Protein AF-A0A349CSQ4-F1 (afdb_monomer)

Mean predicted aligned error: 8.95 Å

Sequence (85 aa):
FAGASIDSATGASAPGPLFGVGIALLVIWWLAIIVPTLALSWRRLHDTNRSGLFWFLGFIPVVGGIILLVLFVLDSDPAGARFDA

Structure (mmCIF, N/CA/C/O backbone):
data_AF-A0A349CSQ4-F1
#
_entry.id   AF-A0A349CSQ4-F1
#
loop_
_atom_site.group_PDB
_atom_site.id
_atom_site.type_symbol
_atom_site.label_atom_id
_atom_site.label_alt_id
_atom_site.label_comp_id
_atom_site.label_asym_id
_atom_site.label_entity_id
_atom_site.label_seq_id
_atom_site.pdbx_PDB_ins_code
_atom_site.Cartn_x
_atom_site.Cartn_y
_atom_site.Cartn_z
_atom_site.occupancy
_atom_site.B_iso_or_equiv
_atom_site.auth_seq_id
_atom_site.auth_comp_id
_atom_site.auth_asym_id
_atom_site.auth_atom_id
_atom_site.pdbx_PDB_model_num
ATOM 1 N N . PHE A 1 1 ? 11.299 12.338 -32.205 1.00 56.97 1 PHE A N 1
ATOM 2 C CA . PHE A 1 1 ? 12.231 12.440 -31.056 1.00 56.97 1 PHE A CA 1
ATOM 3 C C . PHE A 1 1 ? 11.687 11.826 -29.753 1.00 56.97 1 PHE A C 1
ATOM 5 O O . PHE A 1 1 ? 12.272 12.044 -28.705 1.00 56.97 1 PHE A O 1
ATOM 12 N N . ALA A 1 2 ? 10.602 11.038 -29.794 1.00 63.50 2 ALA A N 1
ATOM 13 C CA . ALA A 1 2 ? 9.923 10.510 -28.601 1.00 63.50 2 ALA A CA 1
ATOM 14 C C . ALA A 1 2 ? 9.684 8.983 -28.631 1.00 63.50 2 ALA A C 1
ATOM 16 O O . ALA A 1 2 ? 9.274 8.409 -27.626 1.00 63.50 2 ALA A O 1
ATOM 17 N N . GLY A 1 3 ? 9.907 8.339 -29.782 1.00 73.62 3 GLY A N 1
ATOM 18 C CA . GLY A 1 3 ? 9.678 6.908 -29.977 1.00 73.62 3 GLY A CA 1
ATOM 19 C C . GLY A 1 3 ? 10.883 6.058 -29.582 1.00 73.62 3 GLY A C 1
ATOM 20 O O . GLY A 1 3 ? 11.983 6.580 -29.396 1.00 73.62 3 GLY A O 1
ATOM 21 N N . ALA A 1 4 ? 10.661 4.749 -29.471 1.00 81.62 4 ALA A N 1
ATOM 22 C CA . ALA A 1 4 ? 11.738 3.778 -29.333 1.00 81.62 4 ALA A CA 1
ATOM 23 C C . ALA A 1 4 ? 12.683 3.854 -30.544 1.00 81.62 4 ALA A C 1
ATOM 25 O O . ALA A 1 4 ? 12.224 4.005 -31.679 1.00 81.62 4 ALA A O 1
ATOM 26 N N . SER A 1 5 ? 13.991 3.761 -30.310 1.00 84.81 5 SER A N 1
ATOM 27 C CA . SER A 1 5 ? 14.969 3.626 -31.392 1.00 84.81 5 SER A CA 1
ATOM 28 C C . SER A 1 5 ? 15.202 2.150 -31.680 1.00 84.81 5 SER A C 1
ATOM 30 O O . SER A 1 5 ? 15.320 1.363 -30.746 1.00 84.81 5 SER A O 1
ATOM 32 N N . ILE A 1 6 ? 15.288 1.775 -32.954 1.00 87.81 6 ILE A N 1
ATOM 33 C CA . ILE A 1 6 ? 15.614 0.409 -33.375 1.00 87.81 6 ILE A CA 1
ATOM 34 C C . ILE A 1 6 ? 17.047 0.421 -33.896 1.00 87.81 6 ILE A C 1
ATOM 36 O O . ILE A 1 6 ? 17.366 1.202 -34.792 1.00 87.81 6 ILE A O 1
ATOM 40 N N . ASP A 1 7 ? 17.905 -0.419 -33.325 1.00 87.88 7 ASP A N 1
ATOM 41 C CA . ASP A 1 7 ? 19.249 -0.648 -33.839 1.00 87.88 7 ASP A CA 1
ATOM 42 C C . ASP A 1 7 ? 19.153 -1.422 -35.159 1.00 87.88 7 ASP A C 1
ATOM 44 O O . ASP A 1 7 ? 18.656 -2.546 -35.211 1.00 87.88 7 ASP A O 1
ATOM 48 N N . SER A 1 8 ? 19.629 -0.813 -36.242 1.00 85.81 8 SER A N 1
ATOM 49 C CA . SER A 1 8 ? 19.603 -1.396 -37.583 1.00 85.81 8 SER A CA 1
ATOM 50 C C . SER A 1 8 ? 20.527 -2.607 -37.749 1.00 85.81 8 SER A C 1
ATOM 52 O O . SER A 1 8 ? 20.313 -3.390 -38.669 1.00 85.81 8 SER A O 1
ATOM 54 N N . ALA A 1 9 ? 21.544 -2.771 -36.895 1.00 87.00 9 ALA A N 1
ATOM 55 C CA . ALA A 1 9 ? 22.478 -3.896 -36.972 1.00 87.00 9 ALA A CA 1
ATOM 56 C C . ALA A 1 9 ? 21.967 -5.143 -36.234 1.00 87.00 9 ALA A C 1
ATOM 58 O O . ALA A 1 9 ? 22.242 -6.267 -36.648 1.00 87.00 9 ALA A O 1
ATOM 59 N N . THR A 1 10 ? 21.225 -4.948 -35.143 1.00 90.06 10 THR A N 1
ATOM 60 C CA . THR A 1 10 ? 20.782 -6.035 -34.253 1.00 90.06 10 THR A CA 1
ATOM 61 C C . THR A 1 10 ? 19.264 -6.224 -34.224 1.00 90.06 10 THR A C 1
ATOM 63 O O . THR A 1 10 ? 18.780 -7.216 -33.686 1.00 90.06 10 THR A O 1
ATOM 66 N N . GLY A 1 11 ? 18.495 -5.286 -34.786 1.00 86.00 11 GLY A N 1
ATOM 67 C CA . GLY A 1 11 ? 17.033 -5.249 -34.700 1.00 86.00 11 GLY A CA 1
ATOM 68 C C . GLY A 1 11 ? 16.500 -4.900 -33.305 1.00 86.00 11 GLY A C 1
ATOM 69 O O . GLY A 1 11 ? 15.289 -4.931 -33.090 1.00 86.00 11 GLY A O 1
ATOM 70 N N . ALA A 1 12 ? 17.373 -4.582 -32.344 1.00 86.06 12 ALA A N 1
ATOM 71 C CA . ALA A 1 12 ? 16.985 -4.340 -30.962 1.00 86.06 12 ALA A CA 1
ATOM 72 C C . ALA A 1 12 ? 16.293 -2.979 -30.800 1.00 86.06 12 ALA A C 1
ATOM 74 O O . ALA A 1 12 ? 16.814 -1.949 -31.222 1.00 86.06 12 ALA A O 1
ATOM 75 N N . SER A 1 13 ? 15.130 -2.955 -30.144 1.00 85.88 13 SER A N 1
ATOM 76 C CA . SER A 1 13 ? 14.434 -1.715 -29.797 1.00 85.88 13 SER A CA 1
ATOM 77 C C . SER A 1 13 ? 14.850 -1.217 -28.410 1.00 85.88 13 SER A C 1
ATOM 79 O O . SER A 1 13 ? 14.631 -1.912 -27.416 1.00 85.88 13 SER A O 1
ATOM 81 N N . ALA A 1 14 ? 15.377 0.001 -28.323 1.00 85.56 14 ALA A N 1
ATOM 82 C CA . ALA A 1 14 ? 15.617 0.697 -27.065 1.00 85.56 14 ALA A CA 1
ATOM 83 C C . ALA A 1 14 ? 14.427 1.621 -26.737 1.00 85.56 14 ALA A C 1
ATOM 85 O O . ALA A 1 14 ? 14.021 2.417 -27.593 1.00 85.56 14 ALA A O 1
ATOM 86 N N . PRO A 1 15 ? 13.857 1.550 -25.519 1.00 85.69 15 PRO A N 1
ATOM 87 C CA . PRO A 1 15 ? 12.797 2.458 -25.095 1.00 85.69 15 PRO A CA 1
ATOM 88 C C . PRO A 1 15 ? 13.251 3.919 -25.176 1.00 85.69 15 PRO A C 1
ATOM 90 O O . PRO A 1 15 ? 14.338 4.270 -24.720 1.00 85.69 15 PRO A O 1
ATOM 93 N N . GLY A 1 16 ? 12.412 4.782 -25.753 1.00 87.69 16 GLY A N 1
ATOM 94 C CA . GLY A 1 16 ? 12.703 6.212 -25.854 1.00 87.69 16 GLY A CA 1
ATOM 95 C C . GLY A 1 16 ? 12.613 6.9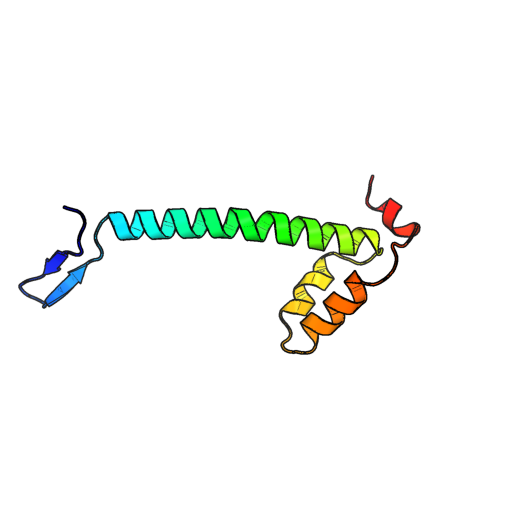33 -24.497 1.00 87.69 16 GLY A C 1
ATOM 96 O O . GLY A 1 16 ? 12.022 6.402 -23.556 1.00 87.69 16 GLY A O 1
ATOM 97 N N . PRO A 1 17 ? 13.110 8.178 -24.381 1.00 84.62 17 PRO A N 1
ATOM 98 C CA . PRO A 1 17 ? 13.138 8.923 -23.115 1.00 84.62 17 PRO A CA 1
ATOM 99 C C . PRO A 1 17 ? 11.770 9.084 -22.431 1.00 84.62 17 PRO A C 1
ATOM 101 O O . PRO A 1 17 ? 11.686 9.103 -21.204 1.00 84.62 17 PRO A O 1
ATOM 104 N N . LEU A 1 18 ? 10.681 9.147 -23.209 1.00 88.44 18 LEU A N 1
ATOM 105 C CA . LEU A 1 18 ? 9.322 9.234 -22.665 1.00 88.44 18 LEU A CA 1
ATOM 106 C C . LEU A 1 18 ? 8.895 7.981 -21.895 1.00 88.44 18 LEU A C 1
ATOM 108 O O . LEU A 1 18 ? 8.033 8.078 -21.027 1.00 88.44 18 LEU A O 1
ATOM 112 N N . PHE A 1 19 ? 9.501 6.824 -22.169 1.00 88.81 19 PHE A N 1
ATOM 113 C CA . PHE A 1 19 ? 9.236 5.607 -21.409 1.00 88.81 19 PHE A CA 1
ATOM 114 C C . PHE A 1 19 ? 9.613 5.791 -19.933 1.00 88.81 19 PHE A C 1
ATOM 116 O O . PHE A 1 19 ? 8.802 5.514 -19.054 1.00 88.81 19 PHE A O 1
ATOM 123 N N . GLY A 1 20 ? 10.797 6.349 -19.652 1.00 90.06 20 GLY A N 1
ATOM 124 C CA . GLY A 1 20 ? 11.238 6.629 -18.281 1.00 90.06 20 GLY A CA 1
ATOM 125 C C . GLY A 1 20 ? 10.345 7.647 -17.568 1.00 90.06 20 GLY A C 1
ATOM 126 O O . GLY A 1 20 ? 9.982 7.447 -16.410 1.00 90.06 20 GLY A O 1
ATOM 127 N N . VAL A 1 21 ? 9.918 8.695 -18.279 1.00 92.81 21 VAL A N 1
ATOM 128 C CA . VAL A 1 21 ? 8.964 9.689 -17.754 1.00 92.81 21 VAL A CA 1
ATOM 129 C C . VAL A 1 21 ? 7.614 9.040 -17.436 1.00 92.81 21 VAL A C 1
ATOM 131 O O . VAL A 1 21 ? 7.051 9.289 -16.372 1.00 92.81 21 VAL A O 1
ATOM 134 N N . GLY A 1 22 ? 7.114 8.168 -18.316 1.00 93.56 22 GLY A N 1
ATOM 135 C CA . GLY A 1 22 ? 5.876 7.421 -18.097 1.00 93.56 22 GLY A CA 1
ATOM 136 C C . GLY A 1 22 ? 5.935 6.538 -16.850 1.00 93.56 22 GLY A C 1
ATOM 137 O O . GLY A 1 22 ? 5.012 6.566 -16.039 1.00 93.56 22 GLY A O 1
ATOM 138 N N . ILE A 1 23 ? 7.043 5.817 -16.646 1.00 94.56 23 ILE A N 1
ATOM 139 C CA . ILE A 1 23 ? 7.259 5.011 -15.435 1.00 94.56 23 ILE A CA 1
ATOM 140 C C . ILE A 1 23 ? 7.311 5.893 -14.184 1.00 94.56 23 ILE A C 1
ATOM 142 O O . ILE A 1 23 ? 6.657 5.573 -13.194 1.00 94.56 23 ILE A O 1
ATOM 146 N N . ALA A 1 24 ? 8.034 7.014 -14.220 1.00 95.94 24 ALA A N 1
ATOM 147 C CA . ALA A 1 24 ? 8.127 7.921 -13.078 1.00 95.94 24 ALA A CA 1
ATOM 148 C C . ALA A 1 24 ? 6.749 8.466 -12.664 1.00 95.94 24 ALA A C 1
ATOM 150 O O . ALA A 1 24 ? 6.395 8.425 -11.486 1.00 95.94 24 ALA A O 1
ATOM 151 N N . LEU A 1 25 ? 5.940 8.910 -13.631 1.00 96.69 25 LEU A N 1
ATOM 152 C CA . LEU A 1 25 ? 4.574 9.371 -13.377 1.00 96.69 25 LEU A CA 1
ATOM 153 C C . LEU A 1 25 ? 3.684 8.255 -12.825 1.00 96.69 25 LEU A C 1
ATOM 155 O O . LEU A 1 25 ? 2.927 8.491 -11.886 1.00 96.69 25 LEU A O 1
ATOM 159 N N . LEU A 1 26 ? 3.801 7.039 -13.367 1.00 96.25 26 LEU A N 1
ATOM 160 C CA . LEU A 1 26 ? 3.050 5.883 -12.887 1.00 96.25 26 LEU A CA 1
ATOM 161 C C . LEU A 1 26 ? 3.405 5.545 -11.432 1.00 96.25 26 LEU A C 1
ATOM 163 O O . LEU A 1 26 ? 2.507 5.301 -10.631 1.00 96.25 26 LEU A O 1
ATOM 167 N N . VAL A 1 27 ? 4.688 5.585 -11.066 1.00 96.69 27 VAL A N 1
ATOM 168 C CA . VAL A 1 27 ? 5.142 5.356 -9.685 1.00 96.69 27 VAL A CA 1
ATOM 169 C C . VAL A 1 27 ? 4.619 6.438 -8.740 1.00 96.69 27 VAL A C 1
ATOM 171 O O . VAL A 1 27 ? 4.096 6.110 -7.677 1.00 96.69 27 VAL A O 1
ATOM 174 N N . ILE A 1 28 ? 4.714 7.716 -9.122 1.00 97.81 28 ILE A N 1
ATOM 175 C CA . ILE A 1 28 ? 4.202 8.828 -8.306 1.00 97.81 28 ILE A CA 1
ATOM 176 C C . ILE A 1 28 ? 2.693 8.684 -8.097 1.00 97.81 28 ILE A C 1
ATOM 178 O O . ILE A 1 28 ? 2.212 8.820 -6.975 1.00 97.81 28 ILE A O 1
ATOM 182 N N . TRP A 1 29 ? 1.951 8.372 -9.160 1.00 97.12 29 TRP A N 1
ATOM 183 C CA . TRP A 1 29 ? 0.510 8.156 -9.092 1.00 97.12 29 TRP A CA 1
ATOM 184 C C . TRP A 1 29 ? 0.149 6.979 -8.177 1.00 97.12 29 TRP A C 1
ATOM 186 O O . TRP A 1 29 ? -0.715 7.112 -7.311 1.00 97.12 29 TRP A O 1
ATOM 196 N N . TRP A 1 30 ? 0.857 5.853 -8.296 1.00 97.00 30 TRP A N 1
ATOM 197 C CA . TRP A 1 30 ? 0.664 4.701 -7.416 1.00 97.00 30 TRP A CA 1
ATOM 198 C C . TRP A 1 30 ? 0.942 5.032 -5.949 1.00 97.00 30 TRP A C 1
ATOM 200 O O . TRP A 1 30 ? 0.147 4.668 -5.084 1.00 97.00 30 TRP A O 1
ATOM 210 N N . LEU A 1 31 ? 2.029 5.749 -5.656 1.00 96.31 31 LEU A N 1
ATOM 211 C CA . LEU A 1 31 ? 2.352 6.188 -4.296 1.00 96.31 31 LEU A CA 1
ATOM 212 C C . LEU A 1 31 ? 1.289 7.141 -3.744 1.00 96.31 31 LEU A C 1
ATOM 214 O O . LEU A 1 31 ? 0.863 6.980 -2.601 1.00 96.31 31 LEU A O 1
ATOM 218 N N . ALA A 1 32 ? 0.811 8.078 -4.564 1.00 96.00 32 ALA A N 1
ATOM 219 C CA . ALA A 1 32 ? -0.238 9.019 -4.186 1.00 96.00 32 ALA A CA 1
ATOM 220 C C . ALA A 1 32 ? -1.561 8.329 -3.809 1.00 96.00 32 ALA A C 1
ATOM 222 O O . ALA A 1 32 ? -2.351 8.913 -3.075 1.00 96.00 32 ALA A O 1
ATOM 223 N N . ILE A 1 33 ? -1.797 7.094 -4.264 1.00 95.62 33 ILE A N 1
ATOM 224 C CA . ILE A 1 33 ? -2.991 6.306 -3.930 1.00 95.62 33 ILE A CA 1
ATOM 225 C C . ILE A 1 33 ? -2.719 5.326 -2.784 1.00 95.62 33 ILE A C 1
ATOM 227 O O . ILE A 1 33 ? -3.489 5.264 -1.823 1.00 95.62 33 ILE A O 1
ATOM 231 N N . ILE A 1 34 ? -1.633 4.553 -2.862 1.00 93.94 34 ILE A N 1
ATOM 232 C CA . ILE A 1 34 ? -1.327 3.493 -1.891 1.00 93.94 34 ILE A CA 1
ATOM 233 C C . ILE A 1 34 ? -1.048 4.083 -0.511 1.00 93.94 34 ILE A C 1
ATOM 235 O O . ILE A 1 34 ? -1.573 3.571 0.475 1.00 93.94 34 ILE A O 1
ATOM 239 N N . VAL A 1 35 ? -0.259 5.157 -0.429 1.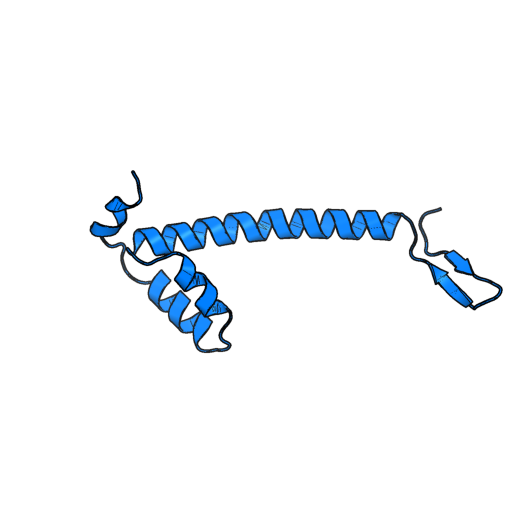00 95.00 35 VAL A N 1
ATOM 240 C CA . VAL A 1 35 ? 0.142 5.752 0.854 1.00 95.00 35 VAL A CA 1
ATOM 241 C C . VAL A 1 35 ? -1.069 6.206 1.681 1.00 95.00 35 VAL A C 1
ATOM 243 O O . VAL A 1 35 ? -1.193 5.741 2.816 1.00 95.00 35 VAL A O 1
ATOM 246 N N . PRO A 1 36 ? -2.001 7.039 1.171 1.00 91.50 36 PRO A N 1
ATOM 247 C CA . PRO A 1 36 ? -3.165 7.439 1.960 1.00 91.50 36 PRO A CA 1
ATOM 248 C C . PRO A 1 36 ? -4.119 6.273 2.244 1.00 91.50 36 PRO A C 1
ATOM 250 O O . PRO A 1 36 ? -4.661 6.189 3.344 1.00 91.50 36 PRO A O 1
ATOM 253 N N . THR A 1 37 ? -4.292 5.338 1.305 1.00 88.94 37 THR A N 1
ATOM 254 C CA . THR A 1 37 ? -5.146 4.154 1.517 1.00 88.94 37 THR A CA 1
ATOM 255 C C . THR A 1 37 ? -4.617 3.281 2.659 1.00 88.94 37 THR A C 1
ATOM 257 O O . THR A 1 37 ? -5.383 2.841 3.523 1.00 88.94 37 THR A O 1
ATOM 260 N N . LEU A 1 38 ? -3.299 3.068 2.700 1.00 89.69 38 LEU A N 1
ATOM 261 C CA . LEU A 1 38 ? -2.627 2.342 3.772 1.00 89.69 38 LEU A CA 1
ATOM 262 C C . LEU A 1 38 ? -2.730 3.105 5.097 1.00 89.69 38 LEU A C 1
ATOM 264 O O . LEU A 1 38 ? -3.092 2.507 6.106 1.00 89.69 38 LEU A O 1
ATOM 268 N N . ALA A 1 39 ? -2.476 4.417 5.090 1.00 90.25 39 ALA A N 1
ATOM 269 C CA . ALA A 1 39 ? -2.531 5.252 6.289 1.00 90.25 39 ALA A CA 1
ATOM 270 C C . ALA A 1 39 ? -3.919 5.231 6.953 1.00 90.25 39 ALA A C 1
ATOM 272 O O . ALA A 1 39 ? -4.022 5.034 8.163 1.00 90.25 39 ALA A O 1
ATOM 273 N N . LEU A 1 40 ? -4.993 5.361 6.165 1.00 89.44 40 LEU A N 1
ATOM 274 C CA . LEU A 1 40 ? -6.368 5.285 6.670 1.00 89.44 40 LEU A CA 1
ATOM 275 C C . LEU A 1 40 ? -6.712 3.890 7.206 1.00 89.44 40 LEU A C 1
ATOM 277 O O . LEU A 1 40 ? -7.322 3.766 8.266 1.00 89.44 40 LEU A O 1
ATOM 281 N N . SER A 1 41 ? -6.294 2.837 6.501 1.00 87.31 41 SER A N 1
ATOM 282 C CA . SER A 1 41 ? -6.520 1.456 6.940 1.00 87.31 41 SER A CA 1
ATOM 283 C C . SER A 1 41 ? -5.797 1.148 8.254 1.00 87.31 41 SER A C 1
ATOM 285 O O . SER A 1 41 ? -6.356 0.496 9.135 1.00 87.31 41 SER A O 1
ATOM 287 N N . TRP A 1 42 ? -4.567 1.645 8.398 1.00 88.38 42 TRP A N 1
ATOM 288 C CA . TRP A 1 42 ? -3.755 1.497 9.602 1.00 88.38 42 TRP A CA 1
ATOM 289 C C . TRP A 1 42 ? -4.373 2.238 10.790 1.00 88.38 42 TRP A C 1
ATOM 291 O O . TRP A 1 42 ? -4.469 1.666 11.875 1.00 88.38 42 TRP A O 1
ATOM 301 N N . ARG A 1 43 ? -4.861 3.469 10.572 1.00 85.56 43 ARG A N 1
ATOM 302 C CA . ARG A 1 43 ? -5.601 4.237 11.582 1.00 85.56 43 ARG A CA 1
ATOM 303 C C . ARG A 1 43 ? -6.843 3.486 12.053 1.00 85.56 43 ARG A C 1
ATOM 305 O O . ARG A 1 43 ? -6.988 3.265 13.243 1.00 85.56 43 ARG A O 1
ATOM 312 N N . ARG A 1 44 ? -7.677 2.990 11.136 1.00 83.69 44 ARG A N 1
ATOM 313 C CA . ARG A 1 44 ? -8.888 2.240 11.506 1.00 83.69 44 ARG A CA 1
ATOM 314 C C . ARG A 1 44 ? -8.582 0.982 12.320 1.00 83.69 44 ARG A C 1
ATOM 316 O O . ARG A 1 44 ? -9.308 0.652 13.251 1.00 83.69 44 ARG A O 1
ATOM 323 N N . LEU A 1 45 ? -7.504 0.272 11.984 1.00 85.12 45 LEU A N 1
ATOM 324 C CA . LEU A 1 45 ? -7.066 -0.875 12.782 1.00 85.12 45 LEU A CA 1
ATOM 325 C C . LEU A 1 45 ? -6.668 -0.441 14.199 1.00 85.12 45 LEU A C 1
ATOM 327 O O . LEU A 1 45 ? -7.084 -1.087 15.160 1.00 85.12 45 LEU A O 1
ATOM 331 N N . HIS A 1 46 ? -5.951 0.675 14.336 1.00 82.88 46 HIS A N 1
ATOM 332 C CA . HIS A 1 46 ? -5.619 1.250 15.641 1.00 82.88 46 HIS A CA 1
ATOM 333 C C . HIS A 1 46 ? -6.860 1.704 16.425 1.00 82.88 46 HIS A C 1
ATOM 335 O O . HIS A 1 46 ? -6.932 1.430 17.623 1.00 82.88 46 HIS A O 1
ATOM 341 N N . ASP A 1 47 ? -7.860 2.288 15.757 1.00 77.06 47 ASP A N 1
ATOM 342 C CA . ASP A 1 47 ? -9.134 2.702 16.368 1.00 77.06 47 ASP A CA 1
ATOM 343 C C . ASP A 1 47 ? -9.897 1.493 16.957 1.00 77.06 47 ASP A C 1
ATOM 345 O O . ASP A 1 47 ? -10.553 1.593 17.991 1.00 77.06 47 ASP A O 1
ATOM 349 N N . THR A 1 48 ? -9.755 0.306 16.355 1.00 79.44 48 THR A N 1
ATOM 350 C CA . THR A 1 48 ? -10.285 -0.970 16.890 1.00 79.44 48 THR A CA 1
ATOM 351 C C . THR A 1 48 ? -9.344 -1.667 17.882 1.00 79.44 48 THR A C 1
ATOM 353 O O . THR A 1 48 ? -9.517 -2.849 18.187 1.00 79.44 48 THR A O 1
ATOM 356 N N .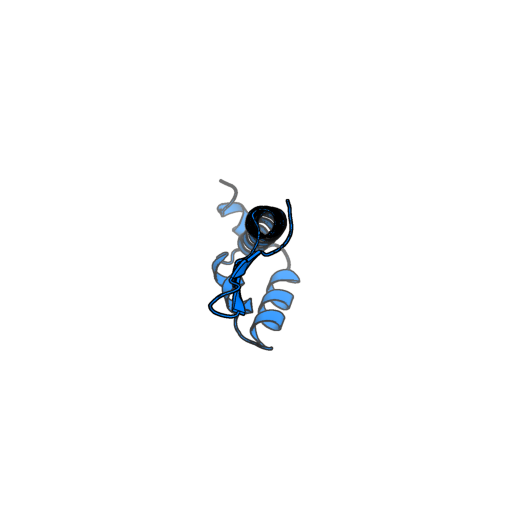 ASN A 1 49 ? -8.319 -0.960 18.378 1.00 77.19 49 ASN A N 1
ATOM 357 C CA . ASN A 1 49 ? -7.330 -1.467 19.331 1.00 77.19 49 ASN A CA 1
ATOM 358 C C . ASN A 1 49 ? -6.559 -2.707 18.805 1.00 77.19 49 ASN A C 1
ATOM 360 O O . ASN A 1 49 ? -6.146 -3.601 19.552 1.00 77.19 49 ASN A O 1
ATOM 364 N N . ARG A 1 50 ? -6.355 -2.773 17.482 1.00 79.19 50 ARG A N 1
ATOM 365 C CA . ARG A 1 50 ? -5.557 -3.792 16.786 1.00 79.19 50 ARG A CA 1
ATOM 366 C C . ARG A 1 50 ? -4.309 -3.152 16.185 1.00 79.19 50 ARG A C 1
ATOM 368 O O . ARG A 1 50 ? -4.312 -1.999 15.776 1.00 79.19 50 ARG A O 1
ATOM 375 N N . SER A 1 51 ? -3.221 -3.914 16.095 1.00 81.12 51 SER A N 1
ATOM 376 C CA . SER A 1 51 ? -2.008 -3.441 15.416 1.00 81.12 51 SER A CA 1
ATOM 377 C C . SER A 1 51 ? -2.288 -3.201 13.927 1.00 81.12 51 SER A C 1
ATOM 379 O O . SER A 1 51 ? -2.933 -4.022 13.276 1.00 81.12 51 SER A O 1
ATOM 381 N N . GLY A 1 52 ? -1.746 -2.135 13.338 1.00 78.62 52 GLY A N 1
ATOM 382 C CA . GLY A 1 52 ? -1.840 -1.941 11.887 1.00 78.62 52 GLY A CA 1
ATOM 383 C C . GLY A 1 52 ? -1.183 -3.058 11.063 1.00 78.62 52 GLY A C 1
ATOM 384 O O . GLY A 1 52 ? -1.515 -3.230 9.892 1.00 78.62 52 GLY A O 1
ATOM 385 N N . LEU A 1 53 ? -0.356 -3.913 11.685 1.00 81.44 53 LEU A N 1
ATOM 386 C CA . LEU A 1 53 ? 0.179 -5.123 11.053 1.00 81.44 53 LEU A CA 1
ATOM 387 C C . LEU A 1 53 ? -0.907 -6.110 10.598 1.00 81.44 53 LEU A C 1
ATOM 389 O O . LEU A 1 53 ? -0.660 -6.907 9.695 1.00 81.44 53 LEU A O 1
ATOM 393 N N . PHE A 1 54 ? -2.117 -6.043 11.163 1.00 81.75 54 PHE A N 1
ATOM 394 C CA . PHE A 1 54 ? -3.239 -6.852 10.689 1.00 81.75 54 PHE A CA 1
ATOM 395 C C . PHE A 1 54 ? -3.581 -6.550 9.222 1.00 81.75 54 PHE A C 1
ATOM 397 O O . PHE A 1 54 ? -4.059 -7.446 8.535 1.00 81.75 54 PHE A O 1
ATOM 404 N N . TRP A 1 55 ? -3.248 -5.363 8.695 1.00 84.56 55 TRP A N 1
ATOM 405 C CA . TRP A 1 55 ? -3.408 -5.042 7.273 1.00 84.56 55 TRP A CA 1
ATO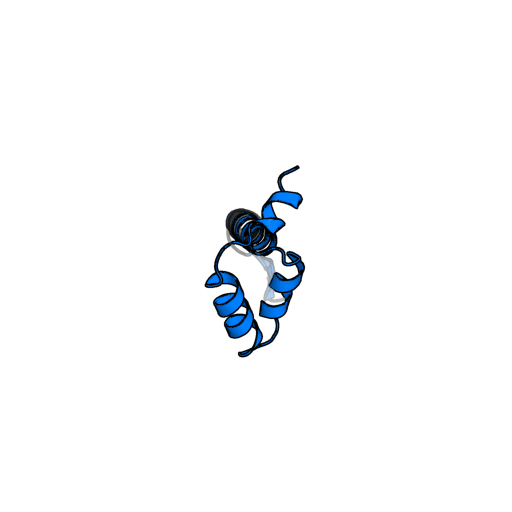M 406 C C . TRP A 1 55 ? -2.667 -6.026 6.350 1.00 84.56 55 TRP A C 1
ATOM 408 O O . TRP A 1 55 ? -3.184 -6.398 5.297 1.00 84.56 55 TRP A O 1
ATOM 418 N N . PHE A 1 56 ? -1.506 -6.543 6.772 1.00 84.62 56 PHE A N 1
ATOM 419 C CA . PHE A 1 56 ? -0.735 -7.518 5.991 1.00 84.62 56 PHE A CA 1
ATOM 420 C C . PHE A 1 56 ? -1.430 -8.879 5.850 1.00 84.62 56 PHE A C 1
ATOM 422 O O . PHE A 1 56 ? -1.085 -9.640 4.947 1.00 84.62 56 PHE A O 1
ATOM 429 N N . LEU A 1 57 ? -2.449 -9.183 6.663 1.00 84.12 57 LEU A N 1
ATOM 430 C CA . LEU A 1 57 ? -3.267 -10.385 6.467 1.00 84.12 57 LEU A CA 1
ATOM 431 C C . LEU A 1 57 ? -3.976 -10.363 5.111 1.00 84.12 57 LEU A C 1
ATOM 433 O O . LEU A 1 57 ? -4.229 -11.430 4.567 1.00 84.12 57 LEU A O 1
ATOM 437 N N . GLY A 1 58 ? -4.221 -9.185 4.523 1.00 83.06 58 GLY A N 1
ATOM 438 C CA . GLY A 1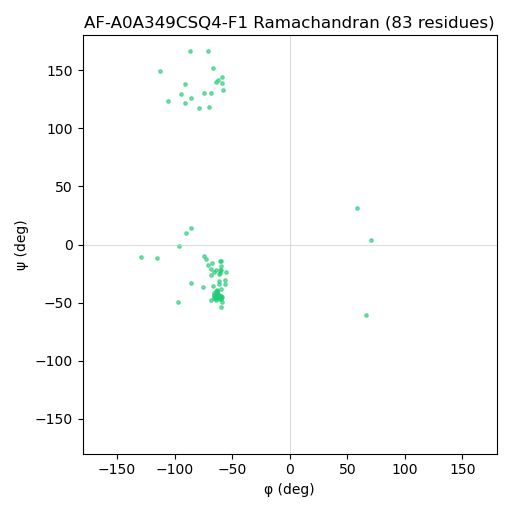 58 ? -4.791 -9.036 3.182 1.00 83.06 58 GLY A CA 1
ATOM 439 C C . GLY A 1 58 ? -3.961 -9.670 2.059 1.00 83.06 58 GLY A C 1
ATOM 440 O O . GLY A 1 58 ? -4.514 -9.967 1.004 1.00 83.06 58 GLY A O 1
ATOM 441 N N . PHE A 1 59 ? -2.670 -9.946 2.288 1.00 84.75 59 PHE A N 1
ATOM 442 C CA . PHE A 1 59 ? -1.834 -10.701 1.345 1.00 84.75 59 PHE A CA 1
ATOM 443 C C . PHE A 1 59 ? -2.176 -12.200 1.299 1.00 84.75 59 PHE A C 1
ATOM 445 O O . PHE A 1 59 ? -1.740 -12.894 0.381 1.00 84.75 59 PHE A O 1
ATOM 452 N N . ILE A 1 60 ? -2.969 -12.709 2.250 1.00 87.25 60 ILE A N 1
ATOM 453 C CA . ILE A 1 60 ? -3.483 -14.080 2.222 1.00 87.25 60 ILE A CA 1
ATOM 454 C C . ILE A 1 60 ? -4.678 -14.133 1.255 1.00 87.25 60 ILE A C 1
ATOM 456 O O . ILE A 1 60 ? -5.703 -13.491 1.519 1.00 87.25 60 ILE A O 1
ATOM 460 N N . PRO A 1 61 ? -4.606 -14.909 0.158 1.00 78.44 61 PRO A N 1
ATOM 461 C CA . PRO A 1 61 ? -5.692 -14.984 -0.810 1.00 78.44 61 PRO A CA 1
ATOM 462 C C . PRO A 1 61 ? -6.960 -15.551 -0.162 1.00 78.44 61 PRO A C 1
ATOM 464 O O . PRO A 1 61 ? -6.899 -16.475 0.649 1.00 78.44 61 PRO A O 1
ATOM 467 N N . VAL A 1 62 ? -8.116 -15.000 -0.546 1.00 83.06 62 VAL A N 1
ATOM 468 C CA . VAL A 1 62 ? -9.465 -15.345 -0.050 1.00 83.06 62 VAL A CA 1
ATOM 469 C C . VAL A 1 62 ? -9.688 -14.996 1.427 1.00 83.06 62 VAL A C 1
ATOM 471 O O . VAL A 1 62 ? -10.544 -14.173 1.738 1.00 83.06 62 VAL A O 1
ATOM 474 N N . VAL A 1 63 ? -8.916 -15.574 2.345 1.00 86.94 63 VAL A N 1
ATOM 475 C CA . VAL A 1 63 ? -9.141 -15.457 3.795 1.00 86.94 63 VAL A CA 1
ATOM 476 C C . VAL A 1 63 ? -8.709 -14.090 4.336 1.00 86.94 63 VAL A C 1
ATOM 478 O O . VAL A 1 63 ? -9.386 -13.521 5.191 1.00 86.94 63 VAL A O 1
ATOM 481 N N . GLY A 1 64 ? -7.625 -13.522 3.805 1.00 84.00 64 GLY A N 1
ATOM 482 C CA . GLY A 1 64 ? -7.080 -12.239 4.246 1.00 84.00 64 GLY A CA 1
ATOM 483 C C . GLY A 1 64 ? -8.045 -11.072 4.083 1.00 84.00 64 GLY A C 1
ATOM 484 O O . GLY A 1 64 ? -8.247 -10.284 5.007 1.00 84.00 64 GLY A O 1
ATOM 485 N N . GLY A 1 65 ? -8.698 -11.006 2.921 1.00 84.19 65 GLY A N 1
ATOM 486 C CA . GLY A 1 65 ? -9.711 -9.993 2.632 1.00 84.19 65 GLY A CA 1
ATOM 487 C C . GLY A 1 65 ? -10.928 -10.105 3.550 1.00 84.19 65 GLY A C 1
ATOM 488 O O . GLY A 1 65 ? -11.412 -9.087 4.031 1.00 84.19 65 GLY A O 1
ATOM 489 N N . ILE A 1 66 ? -11.378 -11.328 3.858 1.00 85.00 66 ILE A N 1
ATOM 490 C CA . ILE A 1 66 ? -12.511 -11.561 4.769 1.00 85.00 66 ILE A CA 1
ATOM 491 C C . ILE A 1 66 ? -12.166 -11.092 6.186 1.00 85.00 66 ILE A C 1
ATOM 493 O O . ILE A 1 66 ? -12.961 -10.385 6.800 1.00 85.00 66 ILE A O 1
ATOM 497 N N . ILE A 1 67 ? -10.975 -11.433 6.691 1.00 84.56 67 ILE A N 1
ATOM 498 C CA . ILE A 1 67 ? -10.525 -10.999 8.022 1.00 84.56 67 ILE A CA 1
ATOM 499 C C . ILE A 1 67 ? -10.4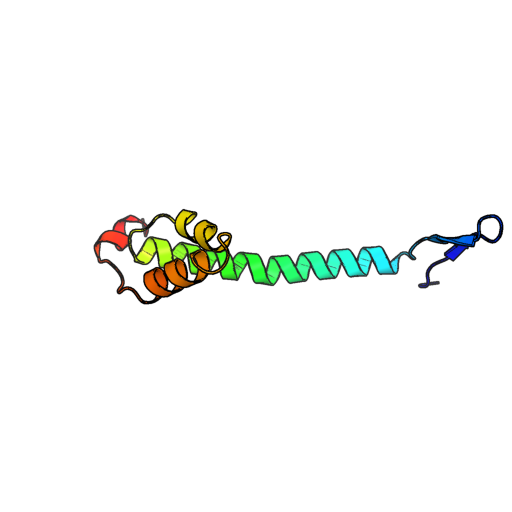87 -9.471 8.103 1.00 84.56 67 ILE A C 1
ATOM 501 O O . ILE A 1 67 ? -11.011 -8.900 9.058 1.00 84.56 67 ILE A O 1
ATOM 505 N N . LEU A 1 68 ? -9.914 -8.803 7.098 1.00 83.56 68 LEU A N 1
ATOM 506 C CA . LEU A 1 68 ? -9.874 -7.342 7.064 1.00 83.56 68 LEU A CA 1
ATOM 507 C C . LEU A 1 68 ? -11.265 -6.724 6.990 1.00 83.56 68 LEU A C 1
ATOM 509 O O . LEU A 1 68 ? -11.517 -5.753 7.691 1.00 83.56 68 LEU A O 1
ATOM 513 N N . LE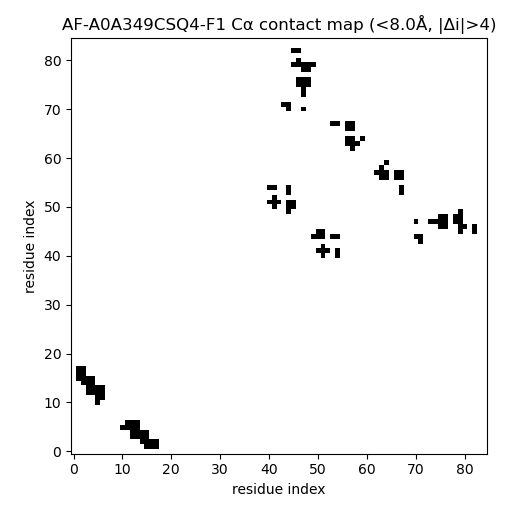U A 1 69 ? -12.176 -7.299 6.205 1.00 83.75 69 LEU A N 1
ATOM 514 C CA . LEU A 1 69 ? -13.557 -6.829 6.107 1.00 83.75 69 LEU A CA 1
ATOM 515 C C . LEU A 1 69 ? -14.256 -6.906 7.474 1.00 83.75 69 LEU A C 1
ATOM 517 O O . LEU A 1 69 ?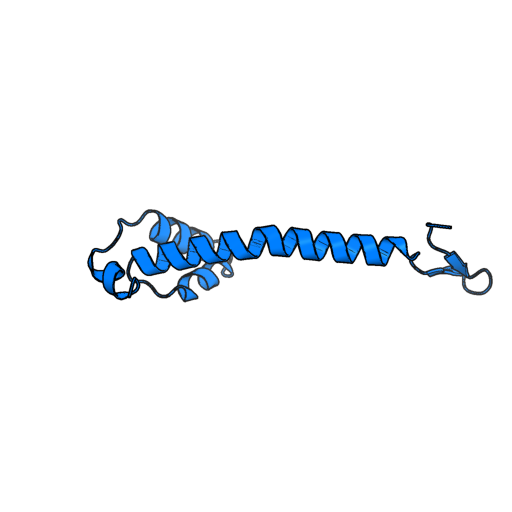 -14.876 -5.935 7.899 1.00 83.75 69 LEU A O 1
ATOM 521 N N . VAL A 1 70 ? -14.089 -8.012 8.203 1.00 84.50 70 VAL A N 1
ATOM 522 C CA . VAL A 1 70 ? -14.643 -8.171 9.558 1.00 84.50 70 VAL A CA 1
ATOM 523 C C . VAL A 1 70 ? -14.028 -7.172 10.540 1.00 84.50 70 VAL A C 1
ATOM 525 O O . VAL A 1 70 ? -14.766 -6.508 11.261 1.00 84.50 70 VAL A O 1
ATOM 528 N N . LEU A 1 71 ? -12.698 -7.030 10.557 1.00 82.69 71 LEU A N 1
ATOM 529 C CA . LEU A 1 71 ? -12.001 -6.082 11.439 1.00 82.69 71 LEU A CA 1
ATOM 530 C C . LEU A 1 71 ? -12.397 -4.636 11.162 1.00 82.69 71 LEU A C 1
ATOM 532 O O . LEU A 1 71 ? -12.475 -3.820 12.068 1.00 82.69 71 LEU A O 1
ATOM 536 N N . PHE A 1 72 ? -12.664 -4.330 9.903 1.00 82.12 72 PHE A N 1
ATOM 537 C CA . PHE A 1 72 ? -13.173 -3.047 9.485 1.00 82.12 72 PHE A CA 1
ATOM 538 C C . PHE A 1 72 ? -14.607 -2.822 9.976 1.00 82.12 72 PHE A C 1
ATOM 540 O O . PHE A 1 72 ? -14.892 -1.766 10.529 1.00 82.12 72 PHE A O 1
ATOM 547 N N . VAL A 1 73 ? -15.513 -3.783 9.812 1.00 83.69 73 VAL A N 1
ATOM 548 C CA . VAL A 1 73 ? -16.923 -3.633 10.222 1.00 83.69 73 VAL A CA 1
ATOM 549 C C . VAL A 1 73 ? -17.110 -3.628 11.747 1.00 83.69 73 VAL A C 1
ATOM 551 O O . VAL A 1 73 ? -18.150 -3.177 12.221 1.00 83.69 73 VAL A O 1
ATOM 554 N N . LEU A 1 74 ? -16.121 -4.100 12.510 1.00 78.69 74 LEU A N 1
ATOM 555 C CA . LEU A 1 74 ? -16.142 -4.043 13.969 1.00 78.69 74 LEU A CA 1
ATOM 556 C C . LEU A 1 74 ? -16.269 -2.602 14.486 1.00 78.69 74 LEU A C 1
ATOM 558 O O . LEU A 1 74 ? -15.716 -1.668 13.905 1.00 78.69 74 LEU A O 1
ATOM 562 N N . ASP A 1 75 ? -16.995 -2.453 15.593 1.00 72.44 75 ASP A N 1
ATOM 563 C CA . ASP A 1 75 ? -17.164 -1.163 16.260 1.00 72.44 75 ASP A CA 1
ATOM 564 C C . ASP A 1 75 ? -15.833 -0.674 16.852 1.00 72.44 75 ASP A C 1
ATOM 566 O O . ASP A 1 75 ? -14.952 -1.473 17.196 1.00 72.44 75 ASP A O 1
ATOM 570 N N . SER A 1 76 ? -15.684 0.642 16.958 1.00 65.62 76 SER A N 1
ATOM 571 C CA . SER A 1 76 ? -14.478 1.260 17.509 1.00 65.62 76 SER A CA 1
ATOM 572 C C . SER A 1 76 ? -14.376 0.964 19.011 1.00 65.62 76 SER A C 1
ATOM 574 O O . SER A 1 76 ? -15.334 1.156 19.759 1.00 65.62 76 SER A O 1
ATOM 576 N N . ASP A 1 77 ? -13.214 0.501 19.477 1.00 72.50 77 ASP A N 1
ATOM 577 C CA . ASP A 1 77 ? -12.989 0.169 20.891 1.00 72.50 77 ASP A CA 1
ATOM 578 C C . ASP A 1 77 ? -12.580 1.452 21.645 1.00 72.50 77 ASP A C 1
ATOM 580 O O . ASP A 1 77 ? -11.603 2.088 21.244 1.00 72.50 77 ASP A O 1
ATOM 584 N N . PRO A 1 78 ? -13.247 1.846 22.752 1.00 64.19 78 PRO A N 1
ATOM 585 C CA . PRO A 1 78 ? -12.817 2.988 23.563 1.00 64.19 78 PRO A CA 1
ATOM 586 C C . PRO A 1 78 ? -11.363 2.878 24.055 1.00 64.19 78 PRO A C 1
ATOM 588 O O . PRO A 1 78 ? -10.723 3.893 24.323 1.00 64.19 78 PRO A O 1
ATOM 591 N N . ALA A 1 79 ? -10.804 1.666 24.146 1.00 65.25 79 ALA A N 1
ATOM 592 C CA . ALA A 1 79 ? -9.395 1.449 24.461 1.00 65.25 79 ALA A CA 1
ATOM 593 C C . ALA A 1 79 ? -8.435 1.762 23.292 1.00 65.25 79 ALA A C 1
ATOM 595 O O . ALA A 1 79 ? -7.222 1.792 23.509 1.00 65.25 79 ALA A O 1
ATOM 596 N N . GLY A 1 80 ? -8.938 1.993 22.074 1.00 59.59 80 GLY A N 1
ATOM 597 C CA . GLY A 1 80 ? -8.180 2.468 20.909 1.00 59.59 80 GLY A CA 1
ATOM 598 C C . GLY A 1 80 ? -7.698 3.915 21.057 1.00 59.59 80 GLY A C 1
ATOM 599 O O . GLY A 1 80 ? -6.616 4.245 20.577 1.00 59.59 80 GLY A O 1
ATOM 600 N N . ALA A 1 81 ? -8.396 4.728 21.862 1.00 61.22 81 ALA A N 1
ATOM 601 C CA . ALA A 1 81 ? -8.002 6.102 22.200 1.00 61.22 81 ALA A CA 1
ATOM 602 C C . ALA A 1 81 ? -6.624 6.196 22.889 1.00 61.22 81 ALA A C 1
ATOM 604 O O . ALA A 1 81 ? -6.031 7.269 22.964 1.00 61.22 81 ALA A O 1
ATOM 605 N N . ARG A 1 82 ? -6.072 5.070 23.373 1.00 64.69 82 ARG A N 1
ATOM 606 C CA . ARG A 1 82 ? -4.702 5.006 23.908 1.00 64.69 82 ARG A CA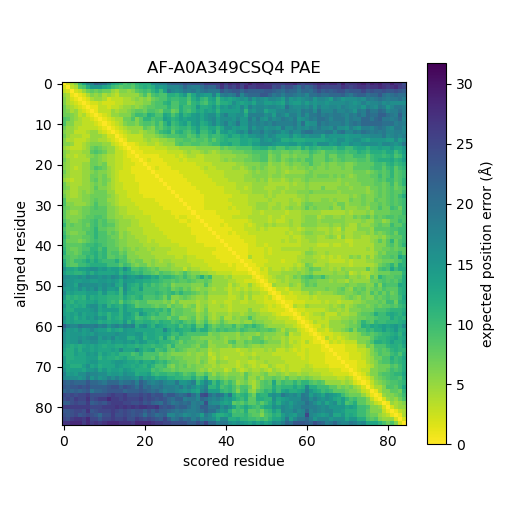 1
ATOM 607 C C . ARG A 1 82 ? -3.623 5.301 22.854 1.00 64.69 82 ARG A C 1
ATOM 609 O O . ARG A 1 82 ? -2.492 5.585 23.233 1.00 64.69 82 ARG A O 1
ATOM 616 N N . PHE A 1 83 ? -3.941 5.144 21.566 1.00 62.78 83 PHE A N 1
ATOM 617 C CA . PHE A 1 83 ? -3.016 5.345 20.445 1.00 62.78 83 PHE A CA 1
ATOM 618 C C . PHE A 1 83 ? -3.120 6.748 19.817 1.00 62.78 83 PHE A C 1
ATOM 620 O O . PHE A 1 83 ? -2.349 7.040 18.906 1.00 62.78 83 PHE A O 1
ATOM 627 N N . ASP A 1 84 ? -4.021 7.603 20.319 1.00 62.56 84 ASP A N 1
ATOM 628 C CA . ASP A 1 84 ? -4.220 9.001 19.889 1.00 62.56 84 ASP A CA 1
ATOM 629 C C . ASP A 1 84 ? -3.354 10.017 20.675 1.00 62.56 84 ASP A C 1
ATOM 631 O O . ASP A 1 84 ? -3.574 11.226 20.574 1.00 62.56 84 ASP A O 1
ATOM 635 N N . ALA A 1 85 ? -2.399 9.533 21.482 1.00 55.91 85 ALA A N 1
ATOM 636 C CA . ALA A 1 85 ? -1.489 10.349 22.296 1.00 55.91 85 ALA A CA 1
ATOM 637 C C . ALA A 1 85 ? -0.317 10.944 21.498 1.00 55.91 85 ALA A C 1
ATOM 639 O O . ALA A 1 85 ? 0.236 10.236 20.624 1.00 55.91 85 ALA A O 1
#

Radius of gyration: 21.8 Å; Cα contacts (8 Å, |Δi|>4): 71; chains: 1; bounding box: 40×28×62 Å

Foldseek 3Di:
DQAWDADPVPRDTHGGPVVVVVVVVVVVVVCVPPVVVLVVLQLLCLQQVHGSCLLVLCVPPPVSVVSSVVSNPDDGDPVSVVVVD

Nearest PDB structures (foldseek):
  2xro-assembly1_E  TM=4.044E-01  e=8.828E+00  Pseudomonas putida
  5oc9-assembly1_B  TM=2.032E-01  e=6.361E+00  Homo sapiens

Solvent-accessible surface area (backbone atoms only — not comparable to full-atom values): 4891 Å² total; per-residue (Å²): 145,59,61,60,48,66,40,88,90,76,69,49,72,44,79,18,73,54,53,60,54,51,51,52,52,52,50,51,53,49,48,69,49,51,52,59,55,49,53,55,53,31,49,53,30,33,37,46,62,37,63,45,69,61,62,61,42,49,76,39,80,78,59,15,52,52,53,49,52,50,63,62,72,48,73,72,36,82,74,13,62,73,74,76,114

Secondary structure (DSSP, 8-state):
--SPEE-TTT-PEEPPHHHHHHHHHHHHHHHHHHHHHHHHHHHHHHHTT--GGGGGGGGSTTHHHHHHHHHHHSPPPGGGGGG--

pLDDT: mean 83.32, std 10.01, range [55.91, 97.81]